Protein AF-A0ABD0RHE4-F1 (afdb_monomer)

Structure (mmCIF, N/CA/C/O backbone):
data_AF-A0ABD0RHE4-F1
#
_entry.id   AF-A0ABD0RHE4-F1
#
loop_
_atom_site.group_PDB
_atom_site.id
_atom_site.type_symbol
_atom_site.label_atom_id
_atom_site.label_alt_id
_atom_site.label_comp_id
_atom_site.label_asym_id
_atom_site.label_entity_id
_atom_site.label_seq_id
_atom_site.pdbx_PDB_ins_code
_atom_site.Cartn_x
_atom_site.Cartn_y
_ato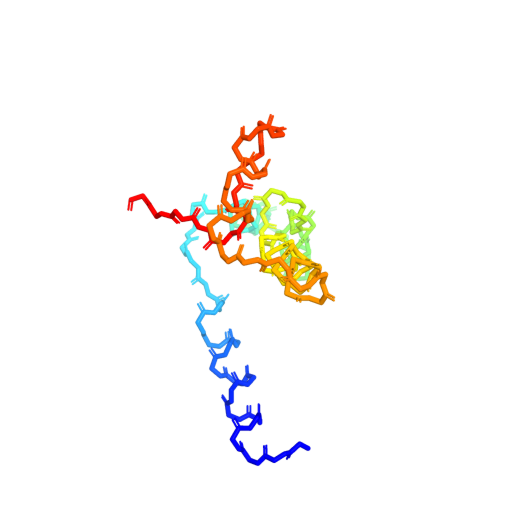m_site.Cartn_z
_atom_site.occupancy
_atom_site.B_iso_or_equiv
_atom_site.auth_seq_id
_atom_site.auth_comp_id
_atom_site.auth_asym_id
_atom_site.auth_atom_id
_atom_site.pdbx_PDB_model_num
ATOM 1 N N . LEU A 1 1 ? -9.930 -20.236 0.065 1.00 90.94 1 LEU A N 1
ATOM 2 C CA . LEU A 1 1 ? -10.784 -19.075 0.408 1.00 90.94 1 LEU A CA 1
ATOM 3 C C . LEU A 1 1 ? -12.110 -19.219 -0.332 1.00 90.94 1 LEU A C 1
ATOM 5 O O . LEU A 1 1 ? -12.094 -19.777 -1.426 1.00 90.94 1 LEU A O 1
ATOM 9 N N . PRO A 1 2 ? -13.242 -18.770 0.229 1.00 98.25 2 PRO A N 1
ATOM 10 C CA . PRO A 1 2 ? -14.488 -18.662 -0.526 1.00 98.25 2 PRO A CA 1
ATOM 11 C C . PRO A 1 2 ? -14.302 -17.814 -1.793 1.00 98.25 2 PRO A C 1
ATOM 13 O O . PRO A 1 2 ? -13.486 -16.892 -1.796 1.00 98.25 2 PRO A O 1
ATOM 16 N N . ARG A 1 3 ? -15.081 -18.075 -2.853 1.00 98.12 3 ARG A N 1
ATOM 17 C CA . ARG A 1 3 ? -14.936 -17.378 -4.148 1.00 98.12 3 ARG A CA 1
ATOM 18 C C . ARG A 1 3 ? -14.982 -15.851 -4.015 1.00 98.12 3 ARG A C 1
ATOM 20 O O . ARG A 1 3 ? -14.169 -15.172 -4.632 1.00 98.12 3 ARG A O 1
ATOM 27 N N . TYR A 1 4 ? -15.874 -15.330 -3.170 1.00 98.44 4 TYR A N 1
ATOM 28 C CA . TYR A 1 4 ? -15.994 -13.888 -2.934 1.00 98.44 4 TYR A CA 1
ATOM 29 C C . TYR A 1 4 ? -14.716 -13.280 -2.328 1.00 98.44 4 TYR A C 1
ATOM 31 O O . TYR A 1 4 ? -14.373 -12.144 -2.630 1.00 98.44 4 TYR A O 1
ATOM 39 N N . ALA A 1 5 ? -13.985 -14.034 -1.501 1.00 98.62 5 ALA A N 1
ATOM 40 C CA . ALA A 1 5 ? -12.752 -13.565 -0.880 1.00 98.62 5 ALA A CA 1
ATOM 41 C C . ALA A 1 5 ? -11.580 -13.571 -1.874 1.00 98.62 5 ALA A C 1
ATOM 43 O O . ALA A 1 5 ? -10.765 -12.655 -1.848 1.00 98.62 5 ALA A O 1
ATOM 44 N N . CYS A 1 6 ? -11.518 -14.546 -2.791 1.00 98.69 6 CYS A N 1
ATOM 45 C CA . CYS A 1 6 ? -10.556 -14.503 -3.900 1.00 98.69 6 CYS A CA 1
ATOM 46 C C . CYS A 1 6 ? -10.806 -13.281 -4.794 1.00 98.69 6 CYS A C 1
ATOM 48 O O . CYS A 1 6 ? -9.883 -12.517 -5.056 1.00 98.69 6 CYS A O 1
ATOM 50 N N . GLN A 1 7 ? -12.068 -13.048 -5.174 1.00 98.50 7 GLN A N 1
ATOM 51 C CA . GLN A 1 7 ? -12.460 -11.878 -5.967 1.00 98.50 7 GLN A CA 1
ATOM 52 C C . GLN A 1 7 ? -12.135 -10.562 -5.254 1.00 98.50 7 GLN A C 1
ATOM 54 O O . GLN A 1 7 ? -11.689 -9.612 -5.886 1.00 98.50 7 GLN A O 1
ATOM 59 N N . PHE A 1 8 ? -12.319 -10.502 -3.934 1.00 98.62 8 PHE A N 1
ATOM 60 C CA . PHE A 1 8 ? -11.925 -9.339 -3.146 1.00 98.62 8 PHE A CA 1
ATOM 61 C C . PHE A 1 8 ? -10.418 -9.062 -3.228 1.00 98.62 8 PHE A C 1
ATOM 63 O O . PHE A 1 8 ? -10.030 -7.926 -3.485 1.00 98.62 8 PHE A O 1
ATOM 70 N N . ILE A 1 9 ? -9.574 -10.089 -3.083 1.00 98.69 9 ILE A N 1
ATOM 71 C CA . ILE A 1 9 ? -8.115 -9.940 -3.212 1.00 98.69 9 ILE A CA 1
ATOM 72 C C . ILE A 1 9 ? -7.740 -9.460 -4.620 1.00 98.69 9 ILE A C 1
ATOM 74 O O . ILE A 1 9 ? -6.936 -8.540 -4.751 1.00 98.69 9 ILE A O 1
ATOM 78 N N . GLU A 1 10 ? -8.346 -10.030 -5.664 1.00 98.62 10 GLU A N 1
ATOM 79 C CA . GLU A 1 10 ? -8.133 -9.587 -7.047 1.00 98.62 10 GLU A CA 1
ATOM 80 C C . GLU A 1 10 ? -8.488 -8.106 -7.224 1.00 98.62 10 GLU A C 1
ATOM 82 O O . GLU A 1 10 ? -7.688 -7.344 -7.762 1.00 98.62 10 GLU A O 1
ATOM 87 N N . MET A 1 11 ? -9.635 -7.665 -6.701 1.00 98.50 11 MET A N 1
ATOM 88 C CA . MET A 1 11 ? -10.027 -6.254 -6.746 1.00 98.50 11 MET A CA 1
ATOM 89 C C . MET A 1 11 ? -9.039 -5.355 -5.997 1.00 98.50 11 MET A C 1
ATOM 91 O O . MET A 1 11 ? -8.684 -4.299 -6.514 1.00 98.50 11 MET A O 1
ATOM 95 N N . CYS A 1 12 ? -8.551 -5.764 -4.820 1.00 98.44 12 CYS A N 1
ATOM 96 C CA . CYS A 1 12 ? -7.527 -5.017 -4.085 1.00 98.44 12 CYS A CA 1
ATOM 97 C C . CYS A 1 12 ? -6.244 -4.837 -4.911 1.00 98.44 12 CYS A C 1
ATOM 99 O O . CYS A 1 12 ? -5.674 -3.746 -4.915 1.00 98.44 12 CYS A O 1
ATOM 101 N N . LEU A 1 13 ? -5.811 -5.870 -5.641 1.00 98.44 13 LEU A N 1
ATOM 102 C CA . LEU A 1 13 ? -4.652 -5.784 -6.536 1.00 98.44 13 LEU A CA 1
ATOM 103 C C . LEU A 1 13 ? -4.925 -4.861 -7.731 1.00 98.44 13 LEU A C 1
ATOM 105 O O . LEU A 1 13 ? -4.060 -4.078 -8.107 1.00 98.44 13 LEU A O 1
ATOM 109 N N . MET A 1 14 ? -6.133 -4.904 -8.298 1.00 98.56 14 MET A N 1
ATOM 110 C CA . MET A 1 14 ? -6.510 -4.049 -9.429 1.00 98.56 14 MET A CA 1
ATOM 111 C C . MET A 1 14 ? -6.531 -2.564 -9.056 1.00 98.56 14 MET A C 1
ATOM 113 O O . MET A 1 14 ? -5.979 -1.745 -9.785 1.00 98.56 14 MET A O 1
ATOM 117 N N . VAL A 1 15 ? -7.130 -2.200 -7.916 1.00 98.00 15 VAL A N 1
ATOM 118 C CA . VAL A 1 15 ? -7.239 -0.785 -7.505 1.00 98.00 15 VAL A CA 1
ATOM 119 C C . VAL A 1 15 ? -5.920 -0.191 -7.008 1.00 98.00 15 VAL A C 1
ATOM 121 O O . VAL A 1 15 ? -5.783 1.027 -6.962 1.00 98.00 15 VAL A O 1
ATOM 124 N N . THR A 1 16 ? -4.951 -1.030 -6.633 1.00 97.81 16 THR A N 1
ATOM 125 C CA . THR A 1 16 ? -3.616 -0.602 -6.177 1.00 97.81 16 THR A CA 1
ATOM 126 C C . THR A 1 16 ? -2.548 -0.692 -7.269 1.00 97.81 16 THR A C 1
ATOM 128 O O . THR A 1 16 ? -1.390 -0.380 -7.001 1.00 97.81 16 THR A O 1
ATOM 131 N N . ALA A 1 17 ? -2.919 -1.097 -8.489 1.00 98.19 17 ALA A N 1
ATOM 132 C CA . ALA A 1 17 ? -1.977 -1.402 -9.563 1.00 98.19 17 ALA A CA 1
ATOM 133 C C . ALA A 1 17 ? -1.094 -0.209 -9.972 1.00 98.19 17 ALA A C 1
ATOM 135 O O . ALA A 1 17 ? 0.101 -0.388 -10.194 1.00 98.19 17 ALA A O 1
ATOM 136 N N . ASP A 1 18 ? -1.662 0.996 -10.063 1.00 98.38 18 ASP A N 1
ATOM 137 C CA . ASP A 1 18 ? -0.916 2.231 -10.306 1.00 98.38 18 ASP A CA 1
ATOM 138 C C . ASP A 1 18 ? -1.693 3.454 -9.792 1.00 98.38 18 ASP A C 1
ATOM 140 O O . ASP A 1 18 ? -2.923 3.444 -9.727 1.00 98.38 18 ASP A O 1
ATOM 144 N N . HIS A 1 19 ? -0.973 4.520 -9.438 1.00 98.06 19 HIS A N 1
ATOM 145 C CA . HIS A 1 19 ? -1.556 5.809 -9.040 1.00 98.06 19 HIS A CA 1
ATOM 146 C C . HIS A 1 19 ? -0.808 6.991 -9.691 1.00 98.06 19 HIS A C 1
ATOM 148 O O . HIS A 1 19 ? -0.666 8.080 -9.121 1.00 98.06 19 HIS A O 1
ATOM 154 N N . GLY A 1 20 ? -0.317 6.773 -10.912 1.00 98.19 20 GLY A N 1
ATOM 155 C CA . GLY A 1 20 ? 0.355 7.775 -11.722 1.00 98.19 20 GLY A CA 1
ATOM 156 C C . GLY A 1 20 ? 1.826 8.014 -11.350 1.00 98.19 20 GLY A C 1
ATOM 157 O O . GLY A 1 20 ? 2.307 7.637 -10.281 1.00 98.19 20 GLY A O 1
ATOM 158 N N . PRO A 1 21 ? 2.574 8.712 -12.223 1.00 98.50 21 PRO A N 1
ATOM 159 C CA . PRO A 1 21 ? 4.037 8.772 -12.165 1.00 98.50 21 PRO A CA 1
ATOM 160 C C . PRO A 1 21 ? 4.602 9.709 -11.084 1.00 98.50 21 PRO A C 1
ATOM 162 O O . PRO A 1 21 ? 5.818 9.781 -10.907 1.00 98.50 21 PRO A O 1
ATOM 165 N N . ALA A 1 22 ? 3.748 10.468 -10.392 1.00 98.38 22 ALA A N 1
ATOM 166 C CA . ALA A 1 22 ? 4.166 11.475 -9.416 1.00 98.38 22 ALA A CA 1
ATOM 167 C C . ALA A 1 22 ? 4.424 10.904 -8.010 1.00 98.38 22 ALA A C 1
ATOM 169 O O . ALA A 1 22 ? 4.969 11.603 -7.157 1.00 98.38 22 ALA A O 1
ATOM 170 N N . VAL A 1 23 ? 4.030 9.654 -7.746 1.00 98.12 23 VAL A N 1
ATOM 171 C CA . VAL A 1 23 ? 4.255 9.010 -6.445 1.00 98.12 23 VAL A CA 1
ATOM 172 C C . VAL A 1 23 ? 5.695 8.503 -6.313 1.00 98.12 23 VAL A C 1
ATOM 174 O O . VAL A 1 23 ? 6.334 8.174 -7.311 1.00 98.12 23 VAL A O 1
ATOM 177 N N . SER A 1 24 ? 6.211 8.409 -5.081 1.00 98.19 24 SER A N 1
ATOM 178 C CA . SER A 1 24 ? 7.631 8.130 -4.803 1.00 98.19 24 SER A CA 1
ATOM 179 C C . SER A 1 24 ? 8.180 6.892 -5.524 1.00 98.19 24 SER A C 1
ATOM 181 O O . SER A 1 24 ? 9.232 6.972 -6.156 1.00 98.19 24 SER A O 1
ATOM 183 N N . GLY A 1 25 ? 7.460 5.765 -5.489 1.00 98.50 25 GLY A N 1
ATOM 184 C CA . GLY A 1 25 ? 7.919 4.529 -6.130 1.00 98.50 25 GLY A CA 1
ATOM 185 C C . GLY A 1 25 ? 7.923 4.595 -7.655 1.00 98.50 25 GLY A C 1
ATOM 186 O O . GLY A 1 25 ? 8.897 4.179 -8.288 1.00 98.50 25 GLY A O 1
ATOM 187 N N . ALA A 1 26 ? 6.872 5.167 -8.249 1.00 98.69 26 ALA A N 1
ATOM 188 C CA . ALA A 1 26 ? 6.786 5.337 -9.696 1.00 98.69 26 ALA A CA 1
ATOM 189 C C . ALA A 1 26 ? 7.881 6.289 -10.195 1.00 98.69 26 ALA A C 1
ATOM 191 O O . ALA A 1 26 ? 8.599 5.966 -11.139 1.00 98.69 26 ALA A O 1
ATOM 192 N N . HIS A 1 27 ? 8.083 7.412 -9.501 1.00 98.69 27 HIS A N 1
ATOM 193 C CA . HIS A 1 27 ? 9.119 8.381 -9.836 1.00 98.69 27 HIS A CA 1
ATOM 194 C C . HIS A 1 27 ? 10.523 7.761 -9.803 1.00 98.69 27 HIS A C 1
ATOM 196 O O . HIS A 1 27 ? 11.273 7.886 -10.772 1.00 98.69 27 HIS A O 1
ATOM 202 N N . ASN A 1 28 ? 10.861 7.028 -8.737 1.00 98.69 28 ASN A N 1
ATOM 203 C CA . ASN A 1 28 ? 12.155 6.352 -8.626 1.00 98.69 28 ASN A CA 1
ATOM 204 C C . ASN A 1 28 ? 12.356 5.298 -9.722 1.00 98.69 28 ASN A C 1
ATOM 206 O O . ASN A 1 28 ? 13.428 5.241 -10.325 1.00 98.69 28 ASN A O 1
ATOM 210 N N . THR A 1 29 ? 11.316 4.517 -10.034 1.00 98.81 29 THR A N 1
ATOM 211 C CA . THR A 1 29 ? 11.351 3.535 -11.130 1.00 98.81 29 THR A CA 1
ATOM 212 C C . THR A 1 29 ? 11.642 4.215 -12.467 1.00 98.81 29 THR A C 1
ATOM 214 O O . THR A 1 29 ? 12.516 3.772 -13.211 1.00 98.81 29 THR A O 1
ATOM 217 N N . ILE A 1 30 ? 10.956 5.326 -12.755 1.00 98.81 30 ILE A N 1
ATOM 218 C CA . ILE A 1 30 ? 11.120 6.097 -13.993 1.00 98.81 30 ILE A CA 1
ATOM 219 C C . ILE A 1 30 ? 12.531 6.684 -14.089 1.00 98.81 30 ILE A C 1
ATOM 221 O O . ILE A 1 30 ? 13.159 6.588 -15.142 1.00 98.81 30 ILE A O 1
ATOM 225 N N . VAL A 1 31 ? 13.053 7.275 -13.011 1.00 98.81 31 VAL A N 1
ATOM 226 C CA . VAL A 1 31 ? 14.417 7.828 -12.985 1.00 98.81 31 VAL A CA 1
ATOM 227 C C . VAL A 1 31 ? 15.456 6.729 -13.213 1.00 98.81 31 VAL A C 1
ATOM 229 O O . VAL A 1 31 ? 16.351 6.904 -14.039 1.00 98.81 31 VAL A O 1
ATOM 232 N N . CYS A 1 32 ? 15.318 5.584 -12.540 1.00 98.62 32 CYS A N 1
ATOM 233 C CA . CYS A 1 32 ? 16.232 4.450 -12.675 1.00 98.62 32 CYS A CA 1
ATOM 234 C C . CYS A 1 32 ? 16.212 3.869 -14.103 1.00 98.62 32 CYS A C 1
ATOM 236 O O . CYS A 1 32 ? 17.267 3.675 -14.708 1.00 98.62 32 CYS A O 1
ATOM 238 N N . ALA A 1 33 ? 15.024 3.715 -14.697 1.00 98.75 33 ALA A N 1
ATOM 239 C CA . ALA A 1 33 ? 14.879 3.288 -16.087 1.00 98.75 33 ALA A CA 1
ATOM 240 C C . ALA A 1 33 ? 15.513 4.293 -17.065 1.00 98.75 33 ALA A C 1
ATOM 242 O O . ALA A 1 33 ? 16.239 3.907 -17.981 1.00 98.75 33 ALA A O 1
ATOM 243 N N . ARG A 1 34 ? 15.314 5.602 -16.841 1.00 98.62 34 ARG A N 1
ATOM 244 C CA . ARG A 1 34 ? 15.948 6.669 -17.640 1.00 98.62 34 ARG A CA 1
ATOM 245 C C . ARG A 1 34 ? 17.466 6.729 -17.478 1.00 98.62 34 ARG A C 1
ATOM 247 O O . ARG A 1 34 ? 18.135 7.243 -18.368 1.00 98.62 34 ARG A O 1
ATOM 254 N N . ALA A 1 35 ? 18.008 6.184 -16.392 1.00 98.69 35 ALA A N 1
ATOM 255 C CA . ALA A 1 35 ? 19.441 5.986 -16.202 1.00 98.69 35 ALA A CA 1
ATOM 256 C C . ALA A 1 35 ? 19.984 4.731 -16.923 1.00 98.69 35 ALA A C 1
ATOM 258 O O . ALA A 1 35 ? 21.136 4.356 -16.713 1.00 98.69 35 ALA A O 1
ATOM 259 N N . GLY A 1 36 ? 19.177 4.069 -17.765 1.00 98.25 36 GLY A N 1
ATOM 260 C CA . GLY A 1 36 ? 19.591 2.909 -18.561 1.00 98.25 36 GLY A CA 1
ATOM 261 C C . GLY A 1 36 ? 19.697 1.611 -17.760 1.00 98.25 36 GLY A C 1
ATOM 262 O O . GLY A 1 36 ? 20.408 0.692 -18.167 1.00 98.25 36 GLY A O 1
ATOM 263 N N . LYS A 1 37 ? 19.039 1.532 -16.598 1.00 98.69 37 LYS A N 1
ATOM 264 C CA . LYS A 1 37 ? 19.010 0.322 -15.773 1.00 98.69 37 LYS A CA 1
ATOM 265 C C . LYS A 1 37 ? 17.990 -0.681 -16.306 1.00 98.69 37 LYS A C 1
ATOM 267 O O . LYS A 1 37 ? 16.998 -0.317 -16.932 1.00 98.69 37 LYS A O 1
ATOM 272 N N . ASP A 1 38 ? 18.242 -1.959 -16.044 1.00 98.56 38 ASP A N 1
ATOM 273 C CA . ASP A 1 38 ? 17.343 -3.047 -16.421 1.00 98.56 38 ASP A CA 1
ATOM 274 C C . ASP A 1 38 ? 16.020 -3.003 -15.635 1.00 98.56 38 ASP A C 1
ATOM 276 O O . ASP A 1 38 ? 15.852 -2.231 -14.683 1.00 98.56 38 ASP A O 1
ATOM 280 N N . LEU A 1 39 ? 15.072 -3.853 -16.037 1.00 98.56 39 LEU A N 1
ATOM 281 C CA . LEU A 1 39 ? 13.737 -3.922 -15.443 1.00 98.56 39 LEU A CA 1
ATOM 282 C C . LEU A 1 39 ? 13.787 -4.207 -13.939 1.00 98.56 39 LEU A C 1
ATOM 284 O O . LEU A 1 39 ? 13.091 -3.537 -13.179 1.00 98.56 39 LEU A O 1
ATOM 288 N N . ILE A 1 40 ? 14.610 -5.162 -13.498 1.00 98.69 40 ILE A N 1
ATOM 289 C CA . ILE A 1 40 ? 14.671 -5.567 -12.089 1.00 98.69 40 ILE A CA 1
ATOM 290 C C . ILE A 1 40 ? 15.276 -4.442 -11.253 1.00 98.69 40 ILE A C 1
ATOM 292 O O . ILE A 1 40 ? 14.714 -4.076 -10.220 1.00 98.69 40 ILE A O 1
ATOM 296 N N . SER A 1 41 ? 16.367 -3.835 -11.723 1.00 98.69 41 SER A N 1
ATOM 297 C CA . SER A 1 41 ? 16.983 -2.670 -11.072 1.00 98.69 41 SER A CA 1
ATOM 298 C C . SER A 1 41 ? 16.025 -1.475 -10.975 1.00 98.69 41 SER A C 1
ATOM 300 O O . SER A 1 41 ? 15.951 -0.810 -9.940 1.00 98.69 41 SER A O 1
ATOM 302 N N . SER A 1 42 ? 15.272 -1.197 -12.040 1.00 98.75 42 SER A N 1
ATOM 303 C CA . SER A 1 42 ? 14.320 -0.082 -12.071 1.00 98.75 42 SER A CA 1
ATOM 304 C C . SER A 1 42 ? 13.145 -0.327 -11.129 1.00 98.75 42 SER A C 1
ATOM 306 O O . SER A 1 42 ? 12.822 0.534 -10.313 1.00 98.75 42 SER A O 1
ATOM 308 N N . LEU A 1 43 ? 12.563 -1.529 -11.179 1.00 98.69 43 LEU A N 1
ATOM 309 C CA . LEU A 1 43 ? 11.464 -1.942 -10.310 1.00 98.69 43 LEU A CA 1
ATOM 310 C C . LEU A 1 43 ? 11.869 -1.888 -8.834 1.00 98.69 43 LEU A C 1
ATOM 312 O O . LEU A 1 43 ? 11.183 -1.275 -8.020 1.00 98.69 43 LEU A O 1
ATOM 316 N N . THR A 1 44 ? 12.996 -2.507 -8.479 1.00 98.75 44 THR A N 1
ATOM 317 C CA . THR A 1 44 ? 13.468 -2.549 -7.087 1.00 98.75 44 THR A CA 1
ATOM 318 C C . THR A 1 44 ? 13.783 -1.160 -6.539 1.00 98.75 44 THR A C 1
ATOM 320 O O . THR A 1 44 ? 13.452 -0.885 -5.388 1.00 98.75 44 THR A O 1
ATOM 323 N N . SER A 1 45 ? 14.322 -0.249 -7.358 1.00 98.75 45 SER A N 1
ATOM 324 C CA . SER A 1 45 ? 14.532 1.153 -6.968 1.00 98.75 45 SER A CA 1
ATOM 325 C C . SER A 1 45 ? 13.233 1.855 -6.547 1.00 98.75 45 SER A C 1
ATOM 327 O O . SER A 1 45 ? 13.230 2.610 -5.572 1.00 98.75 45 SER A O 1
ATOM 329 N N . GLY A 1 46 ? 12.122 1.578 -7.236 1.00 98.69 46 GLY A N 1
ATOM 330 C CA . GLY A 1 46 ? 10.796 2.048 -6.841 1.00 98.69 46 GLY A CA 1
ATOM 331 C C . GLY A 1 46 ? 10.247 1.343 -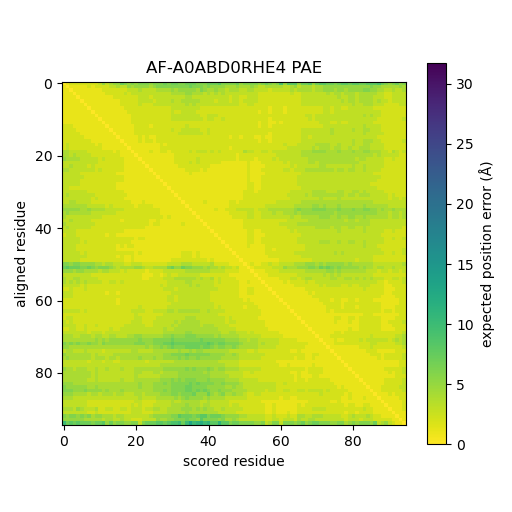5.605 1.00 98.69 46 GLY A C 1
ATOM 332 O O . GLY A 1 46 ? 9.785 2.005 -4.676 1.00 98.69 46 GLY A O 1
ATOM 333 N N . LEU A 1 47 ? 10.324 0.009 -5.562 1.00 98.62 47 LEU A N 1
ATOM 334 C CA . LEU A 1 47 ? 9.803 -0.798 -4.451 1.00 98.62 47 LEU A CA 1
ATOM 335 C C . LEU A 1 47 ? 10.477 -0.471 -3.113 1.00 98.62 47 LEU A C 1
ATOM 337 O O . LEU A 1 47 ? 9.805 -0.475 -2.088 1.00 98.62 47 LEU A O 1
ATOM 341 N N . LEU A 1 48 ? 11.765 -0.113 -3.113 1.00 98.56 48 LEU A N 1
ATOM 342 C CA . LEU A 1 48 ? 12.494 0.310 -1.909 1.00 98.56 48 LEU A CA 1
ATOM 343 C C . LEU A 1 48 ? 11.961 1.607 -1.279 1.00 98.56 48 LEU A C 1
ATOM 345 O O . LEU A 1 48 ? 12.346 1.948 -0.164 1.00 98.56 48 LEU A O 1
ATOM 349 N N . THR A 1 49 ? 11.076 2.333 -1.965 1.00 98.44 49 THR A N 1
ATOM 350 C CA . THR A 1 49 ? 10.384 3.495 -1.387 1.00 98.44 49 THR A CA 1
ATOM 351 C C . THR A 1 49 ? 9.115 3.117 -0.624 1.00 98.44 49 THR A C 1
ATOM 353 O O . THR A 1 49 ? 8.597 3.948 0.123 1.00 98.44 49 THR A O 1
ATOM 356 N N . ILE A 1 50 ? 8.598 1.894 -0.808 1.00 98.38 50 ILE A N 1
ATOM 357 C CA . ILE A 1 50 ? 7.393 1.422 -0.124 1.00 98.38 50 ILE A CA 1
ATOM 358 C C . ILE A 1 50 ? 7.724 1.204 1.353 1.00 98.38 50 ILE A C 1
ATOM 360 O O . ILE A 1 50 ? 8.615 0.437 1.709 1.00 98.38 50 ILE A O 1
ATOM 364 N N . GLY A 1 51 ? 6.991 1.891 2.221 1.00 96.06 51 GLY A N 1
ATOM 365 C CA . GLY A 1 51 ? 7.214 1.912 3.657 1.00 96.06 51 GLY A CA 1
ATOM 366 C C . GLY A 1 51 ? 6.268 2.889 4.346 1.00 96.06 51 GLY A C 1
ATOM 367 O O . GLY A 1 51 ? 5.159 3.128 3.879 1.00 96.06 51 GLY A O 1
ATOM 368 N N . ASP A 1 52 ? 6.715 3.477 5.453 1.00 92.62 52 ASP A N 1
ATOM 369 C CA . ASP A 1 52 ? 5.882 4.287 6.354 1.00 92.62 52 ASP A CA 1
ATOM 370 C C . ASP A 1 52 ? 5.054 5.370 5.628 1.00 92.62 52 ASP A C 1
ATOM 372 O O . ASP A 1 52 ? 3.825 5.382 5.689 1.00 92.62 52 ASP A O 1
ATOM 376 N N . ARG A 1 53 ? 5.712 6.240 4.849 1.00 95.25 53 ARG A N 1
ATOM 377 C CA . ARG A 1 53 ? 5.051 7.386 4.195 1.00 95.25 53 ARG A CA 1
ATOM 378 C C . ARG A 1 53 ? 4.461 7.094 2.813 1.00 95.25 53 ARG A C 1
ATOM 380 O O . ARG A 1 53 ? 3.621 7.861 2.351 1.00 95.25 53 ARG A O 1
ATOM 387 N N . PHE A 1 54 ? 4.893 6.026 2.147 1.00 96.75 54 PHE A N 1
ATOM 388 C CA . PHE A 1 54 ? 4.422 5.640 0.815 1.00 96.75 54 PHE A CA 1
ATOM 389 C C . PHE A 1 54 ? 4.030 4.160 0.828 1.00 96.75 54 PHE A C 1
ATOM 391 O O . PHE A 1 54 ? 4.879 3.292 0.972 1.00 96.75 54 PHE A O 1
ATOM 398 N N . GLY A 1 55 ? 2.732 3.870 0.717 1.00 95.56 55 GLY A N 1
ATOM 399 C CA . GLY A 1 55 ? 2.186 2.506 0.758 1.00 95.56 55 GLY A CA 1
ATOM 400 C C . GLY A 1 55 ? 1.861 1.962 2.160 1.00 95.56 55 GLY A C 1
ATOM 401 O O . GLY A 1 55 ? 1.020 1.076 2.278 1.00 95.56 55 GLY A O 1
ATOM 402 N N . GLY A 1 56 ? 2.425 2.523 3.235 1.00 96.56 56 GLY A N 1
ATOM 403 C CA . GLY A 1 56 ? 2.220 2.040 4.611 1.00 96.56 56 GLY A CA 1
ATOM 404 C C . GLY A 1 56 ? 0.826 2.277 5.207 1.00 96.56 56 GLY A C 1
ATOM 405 O O . GLY A 1 56 ? 0.464 1.653 6.205 1.00 96.56 56 GLY A O 1
ATOM 406 N N . ALA A 1 57 ? 0.012 3.145 4.600 1.00 96.62 57 ALA A N 1
ATOM 407 C CA . ALA A 1 57 ? -1.283 3.540 5.154 1.00 96.62 57 ALA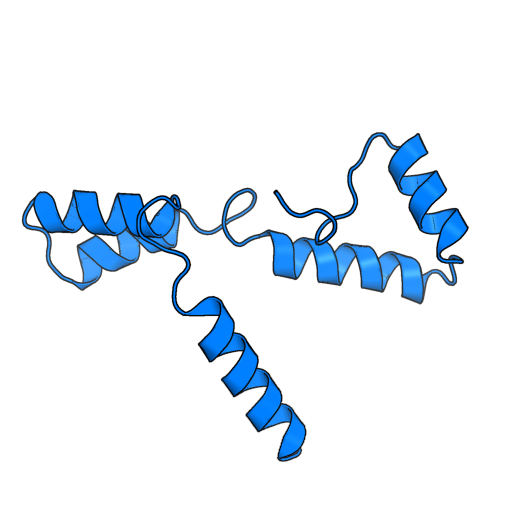 A CA 1
ATOM 408 C C . ALA A 1 57 ? -2.292 2.382 5.268 1.00 96.62 57 ALA A C 1
ATOM 410 O O . ALA A 1 57 ? -3.097 2.399 6.196 1.00 96.62 57 ALA A O 1
ATOM 411 N N . LEU A 1 58 ? -2.242 1.379 4.377 1.00 97.25 58 LEU A N 1
ATOM 412 C CA . LEU A 1 58 ? -3.161 0.231 4.413 1.00 97.25 58 LEU A CA 1
ATOM 413 C C . LEU A 1 58 ? -2.983 -0.583 5.705 1.00 97.25 58 LEU A C 1
ATOM 415 O O . LEU A 1 58 ? -3.946 -0.812 6.436 1.00 97.25 58 LEU A O 1
ATOM 419 N N . ASP A 1 59 ? -1.744 -0.976 6.009 1.00 97.62 59 ASP A N 1
ATOM 420 C CA . ASP A 1 59 ? -1.407 -1.741 7.217 1.00 97.62 59 ASP A CA 1
ATOM 421 C C . ASP A 1 59 ? -1.590 -0.897 8.488 1.00 97.62 59 ASP A C 1
ATOM 423 O O . ASP A 1 59 ? -2.146 -1.368 9.483 1.00 97.62 59 ASP A O 1
ATOM 427 N N . ALA A 1 60 ? -1.197 0.380 8.444 1.00 97.69 60 ALA A N 1
ATOM 428 C CA . ALA A 1 60 ? -1.367 1.292 9.570 1.00 97.69 60 ALA A CA 1
ATOM 429 C C . ALA A 1 60 ? -2.849 1.504 9.926 1.00 97.69 60 ALA A C 1
ATOM 431 O O . ALA A 1 60 ? -3.203 1.459 11.105 1.00 97.69 60 ALA A O 1
ATOM 432 N N . ALA A 1 61 ? -3.718 1.683 8.924 1.00 98.25 61 ALA A N 1
ATOM 433 C CA . ALA A 1 61 ? -5.161 1.789 9.123 1.00 98.25 61 ALA A CA 1
ATOM 434 C C . ALA A 1 61 ? -5.732 0.489 9.695 1.00 98.25 61 ALA A C 1
ATOM 436 O O . ALA A 1 61 ? -6.384 0.528 10.737 1.00 98.25 61 ALA A O 1
ATOM 437 N N . ALA A 1 62 ? -5.428 -0.664 9.088 1.00 98.38 62 ALA A N 1
ATOM 438 C CA . ALA A 1 62 ? -5.903 -1.959 9.573 1.00 98.38 62 ALA A CA 1
ATOM 439 C C . ALA A 1 62 ? -5.548 -2.174 11.055 1.00 98.38 62 ALA A C 1
ATOM 441 O O . ALA A 1 62 ? -6.427 -2.437 11.871 1.00 98.38 62 ALA A O 1
ATOM 442 N N . LYS A 1 63 ? -4.287 -1.947 11.445 1.00 98.19 63 LYS A N 1
ATOM 443 C CA . LYS A 1 63 ? -3.845 -2.056 12.846 1.00 98.19 63 LYS A CA 1
ATOM 444 C C . LYS A 1 63 ? -4.560 -1.074 13.774 1.00 98.19 63 LYS A C 1
ATOM 446 O O . LYS A 1 63 ? -4.934 -1.445 14.886 1.00 98.19 63 LYS A O 1
ATOM 451 N N . GLN A 1 64 ? -4.719 0.180 13.353 1.00 97.81 64 GLN A N 1
ATOM 452 C CA . GLN A 1 64 ? -5.318 1.230 14.176 1.00 97.81 64 GLN A CA 1
ATOM 453 C C . GLN A 1 64 ? -6.813 0.977 14.418 1.00 97.81 64 GLN A C 1
ATOM 455 O O . GLN A 1 64 ? -7.262 1.080 15.562 1.00 97.81 64 GLN A O 1
ATOM 460 N N . PHE A 1 65 ? -7.556 0.610 13.371 1.00 98.50 65 PHE A N 1
ATOM 461 C CA . PHE A 1 65 ? -8.981 0.298 13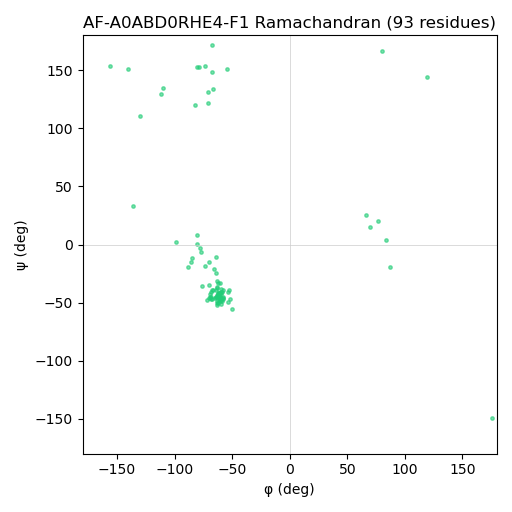.455 1.00 98.50 65 PHE A CA 1
ATOM 462 C C . PHE A 1 65 ? -9.238 -1.013 14.196 1.00 98.50 65 PHE 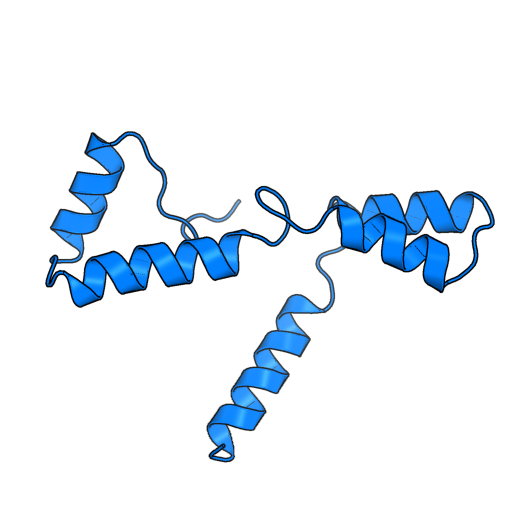A C 1
ATOM 464 O O . PHE A 1 65 ? -10.068 -1.010 15.103 1.00 98.50 65 PHE A O 1
ATOM 471 N N . SER A 1 66 ? -8.497 -2.09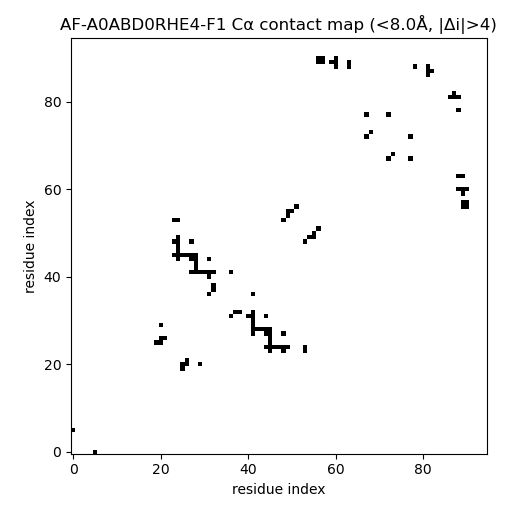0 13.902 1.00 98.50 66 SER A N 1
ATOM 472 C CA . SER A 1 66 ? -8.639 -3.356 14.636 1.00 98.50 66 SER A CA 1
ATOM 473 C C . SER A 1 66 ? -8.381 -3.154 16.124 1.00 98.50 66 SER A C 1
ATOM 475 O O . SER A 1 66 ? -9.214 -3.517 16.941 1.00 98.50 66 SER A O 1
ATOM 477 N N . LYS A 1 67 ? -7.305 -2.450 16.502 1.00 98.19 67 LYS A N 1
ATOM 478 C CA . LYS A 1 67 ? -7.016 -2.170 17.916 1.00 98.19 67 LYS A CA 1
ATOM 479 C C . LYS A 1 67 ? -8.137 -1.391 18.611 1.00 98.19 67 LYS A C 1
ATOM 481 O O . LYS A 1 67 ? -8.418 -1.651 19.777 1.00 98.19 67 LYS A O 1
ATOM 486 N N . ALA A 1 68 ? -8.731 -0.407 17.937 1.00 98.19 68 ALA A N 1
ATOM 487 C CA . ALA A 1 68 ? -9.838 0.360 18.501 1.00 98.19 68 ALA A CA 1
ATOM 488 C C . ALA A 1 68 ? -11.088 -0.515 18.670 1.00 98.19 68 ALA A C 1
ATOM 490 O O . ALA A 1 68 ? -11.671 -0.539 19.755 1.00 98.19 68 ALA A O 1
ATOM 491 N N . PHE A 1 69 ? -11.434 -1.277 17.634 1.00 98.31 69 PHE A N 1
ATOM 492 C CA . PHE A 1 69 ? -12.575 -2.184 17.621 1.00 98.31 69 PHE A CA 1
ATOM 493 C C . PHE A 1 69 ? -12.449 -3.289 18.679 1.00 98.31 69 PHE A C 1
ATOM 495 O O . PHE A 1 69 ? -13.336 -3.438 19.515 1.00 98.31 69 PHE A O 1
ATOM 502 N N . ASP A 1 70 ? -11.31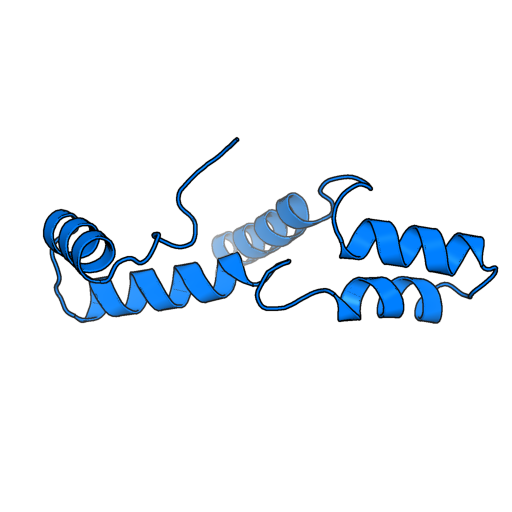1 -3.983 18.718 1.00 98.38 70 ASP A N 1
ATOM 503 C CA . ASP A 1 70 ? -11.030 -5.070 19.663 1.00 98.38 70 ASP A CA 1
ATOM 504 C C . ASP A 1 70 ? -10.999 -4.577 21.119 1.00 98.38 70 ASP A C 1
ATOM 506 O O . ASP A 1 70 ? -11.252 -5.341 22.049 1.00 98.38 70 ASP A O 1
ATOM 510 N N . SER A 1 71 ? -10.718 -3.286 21.338 1.00 97.69 71 SER A N 1
ATOM 511 C CA . SER A 1 71 ? -10.787 -2.658 22.664 1.00 97.69 71 SER A CA 1
ATOM 512 C C . SER A 1 71 ? -12.204 -2.268 23.106 1.00 97.69 71 SER A C 1
ATOM 514 O O . SER A 1 71 ? -12.362 -1.716 24.193 1.00 97.69 71 SER A O 1
ATOM 516 N N . GLY A 1 72 ? -13.226 -2.522 22.280 1.00 97.75 72 GLY A N 1
ATOM 517 C CA . GLY A 1 72 ? -14.621 -2.170 22.562 1.00 97.75 72 GLY A CA 1
ATOM 518 C C . GLY A 1 72 ? -14.906 -0.665 22.526 1.00 97.75 72 GLY A C 1
ATOM 519 O O . GLY A 1 72 ? -15.936 -0.224 23.029 1.00 97.75 72 GLY A O 1
ATOM 520 N N . MET A 1 73 ? -13.995 0.130 21.960 1.00 97.31 73 MET A N 1
ATOM 521 C CA . MET A 1 73 ? -14.107 1.584 21.919 1.00 97.31 73 MET A CA 1
ATOM 522 C C . MET A 1 73 ? -15.213 2.012 20.958 1.00 97.31 73 MET A C 1
ATOM 524 O O . MET A 1 73 ? -15.237 1.586 19.800 1.00 97.31 73 MET A O 1
ATOM 528 N N . LEU A 1 74 ? -16.098 2.908 21.400 1.00 98.19 74 LEU A N 1
ATOM 529 C CA . LEU A 1 74 ? -17.101 3.471 20.502 1.00 98.19 74 LEU A CA 1
ATOM 530 C C . LEU A 1 74 ? -16.423 4.354 19.439 1.00 98.19 74 LEU A C 1
ATOM 532 O O . LEU A 1 74 ? -15.426 5.022 19.735 1.00 98.19 74 LEU A O 1
ATOM 536 N N . PRO A 1 75 ? -16.970 4.453 18.212 1.00 98.31 75 PRO A N 1
ATOM 537 C CA . PRO A 1 75 ? -16.350 5.242 17.144 1.00 98.31 75 PRO A CA 1
ATOM 538 C C . PRO A 1 75 ? -16.035 6.692 17.542 1.00 98.31 75 PRO A C 1
ATOM 540 O O . PRO A 1 75 ? -14.973 7.216 17.210 1.00 98.31 75 PRO A O 1
ATOM 543 N N . MET A 1 76 ? -16.920 7.336 18.311 1.00 98.19 76 MET A N 1
ATOM 544 C CA . MET A 1 76 ? -16.705 8.714 18.759 1.00 98.19 76 MET A CA 1
ATOM 545 C C . MET A 1 76 ? -15.584 8.829 19.803 1.00 98.19 76 MET A C 1
ATOM 547 O O . MET A 1 76 ? -14.826 9.800 19.805 1.00 98.19 76 MET A O 1
ATOM 551 N N . GLU A 1 77 ? -15.435 7.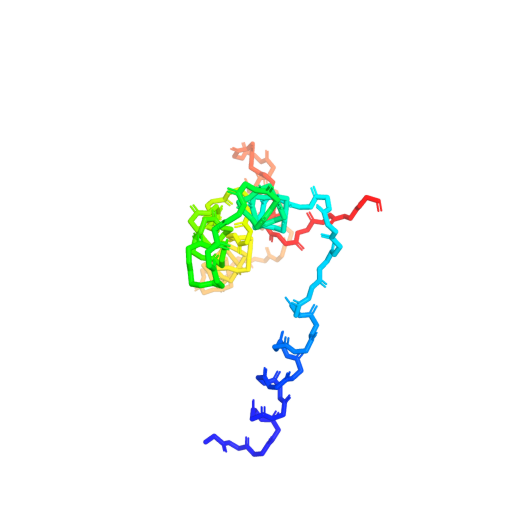827 20.669 1.00 98.19 77 GLU A N 1
ATOM 552 C CA . GLU A 1 77 ? -14.334 7.762 21.633 1.00 98.19 77 GLU A CA 1
ATOM 553 C C . GLU A 1 77 ? -12.996 7.579 20.918 1.00 98.19 77 GLU A C 1
ATOM 555 O O . GLU A 1 77 ? -12.019 8.234 21.275 1.00 98.19 77 GLU A O 1
ATOM 560 N N . PHE A 1 78 ? -12.966 6.762 19.862 1.00 98.44 78 PHE A N 1
ATOM 561 C CA . PHE A 1 78 ? -11.790 6.577 19.014 1.00 98.44 78 PHE A CA 1
ATOM 562 C C . PHE A 1 78 ? -11.343 7.880 18.351 1.00 98.44 78 PHE A C 1
ATOM 564 O O . PHE A 1 78 ? -10.171 8.254 18.457 1.00 98.44 78 PHE A O 1
ATOM 571 N N . VAL A 1 79 ? -12.276 8.615 17.741 1.00 98.31 79 VAL A N 1
ATOM 572 C CA . VAL A 1 79 ? -11.995 9.923 17.129 1.00 98.31 79 VAL A CA 1
ATOM 573 C C . VAL A 1 79 ? -11.464 10.911 18.171 1.00 98.31 79 VAL A C 1
ATOM 575 O O . VAL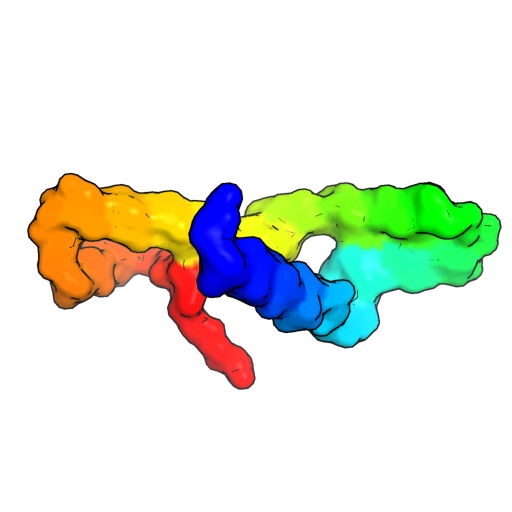 A 1 79 ? -10.430 11.549 17.956 1.00 98.31 79 VAL A O 1
ATOM 578 N N . ASN A 1 80 ? -12.127 11.009 19.326 1.00 98.19 80 ASN A N 1
ATOM 579 C CA . ASN A 1 80 ? -11.719 11.911 20.404 1.00 98.19 80 ASN A CA 1
ATOM 580 C C . ASN A 1 80 ? -10.351 11.545 20.985 1.00 98.19 80 ASN A C 1
ATOM 582 O O . ASN A 1 80 ? -9.548 12.436 21.262 1.00 98.19 80 ASN A O 1
ATOM 586 N N . LYS A 1 81 ? -10.060 10.250 21.136 1.00 98.00 81 LYS A N 1
ATOM 587 C CA . LYS A 1 81 ? -8.760 9.762 21.597 1.00 98.00 81 LYS A CA 1
ATOM 588 C C . LYS A 1 81 ? -7.651 10.129 20.620 1.00 98.00 81 LYS A C 1
ATOM 590 O O . LYS A 1 81 ? -6.655 10.700 21.044 1.00 98.00 81 LYS A O 1
ATOM 595 N N . MET A 1 82 ? -7.835 9.877 19.324 1.00 98.12 82 MET A N 1
ATOM 596 C CA . MET A 1 82 ? -6.835 10.229 18.309 1.00 98.12 82 MET A CA 1
ATOM 597 C C . MET A 1 82 ? -6.580 11.735 18.256 1.00 98.12 82 MET A C 1
ATOM 599 O O . MET A 1 82 ? -5.426 12.165 18.251 1.00 98.12 82 MET A O 1
ATOM 603 N N . LYS A 1 83 ? -7.645 12.543 18.347 1.00 97.75 83 LYS A N 1
ATOM 604 C CA . LYS A 1 83 ? -7.540 14.002 18.462 1.00 97.75 83 LYS A CA 1
ATOM 605 C C . LYS A 1 83 ? -6.767 14.427 19.714 1.00 97.75 83 LYS A C 1
ATOM 607 O O . LYS A 1 83 ? -5.893 15.283 19.617 1.00 97.75 83 LYS A O 1
ATOM 612 N N . LYS A 1 84 ? -7.072 13.838 20.876 1.00 98.19 84 LYS A N 1
ATOM 613 C CA . LYS A 1 84 ? -6.390 14.125 22.149 1.00 98.19 84 LYS A CA 1
ATOM 614 C C . LYS A 1 84 ? -4.909 13.738 22.106 1.00 98.19 84 LYS A C 1
ATOM 616 O O . LYS A 1 84 ? -4.083 14.472 22.636 1.00 98.19 84 LYS A O 1
ATOM 621 N N . ASP A 1 85 ? -4.582 12.635 21.440 1.00 97.56 85 ASP A N 1
ATOM 622 C CA . ASP A 1 85 ? -3.213 12.141 21.265 1.00 97.56 85 ASP A CA 1
ATOM 623 C C . ASP A 1 85 ? -2.431 12.909 20.178 1.00 97.56 85 ASP A C 1
ATOM 625 O O . ASP A 1 85 ? -1.261 12.607 19.939 1.00 97.56 85 ASP A O 1
ATOM 629 N N . GLY A 1 86 ? -3.061 13.870 19.489 1.00 97.25 86 GLY A N 1
ATOM 630 C CA . GLY A 1 86 ? -2.443 14.624 18.395 1.00 97.25 86 GLY A CA 1
ATOM 631 C C . GLY A 1 86 ? -2.125 13.768 17.164 1.00 97.25 86 GLY A C 1
ATOM 632 O O . GLY A 1 86 ? -1.209 14.091 16.410 1.00 97.25 86 GLY A O 1
ATOM 633 N N . LYS A 1 87 ? -2.848 12.660 16.965 1.00 97.25 87 LYS A N 1
ATOM 634 C CA . LYS A 1 87 ? -2.646 11.717 15.858 1.00 97.25 87 LYS A CA 1
ATOM 635 C C . LYS A 1 87 ? -3.802 11.801 14.871 1.00 97.25 87 LYS A C 1
ATOM 637 O O . LYS A 1 87 ? -4.967 11.787 15.260 1.00 97.25 87 LYS A O 1
ATOM 642 N N . LEU A 1 88 ? -3.481 11.842 13.581 1.00 97.12 88 LEU A N 1
ATOM 643 C CA . LEU A 1 88 ? -4.483 11.662 12.534 1.00 97.12 88 LEU A CA 1
ATOM 644 C C . LEU A 1 88 ? -4.902 10.187 12.451 1.00 97.12 88 LEU A C 1
ATOM 646 O O . LEU A 1 88 ? -4.152 9.279 12.822 1.00 97.12 88 LEU A O 1
ATOM 650 N N . ILE A 1 89 ? -6.121 9.955 11.972 1.00 98.31 89 ILE A N 1
ATOM 651 C CA . ILE A 1 89 ? -6.640 8.607 11.743 1.00 98.31 89 ILE A CA 1
ATOM 652 C C . ILE A 1 89 ? -6.117 8.130 10.386 1.00 98.31 89 ILE A C 1
ATOM 654 O O . ILE A 1 89 ? -6.369 8.757 9.358 1.00 98.31 89 ILE A O 1
ATOM 658 N N . MET A 1 90 ? -5.375 7.027 10.382 1.00 97.81 90 MET A N 1
ATOM 659 C CA . MET A 1 90 ? -4.816 6.424 9.178 1.00 97.81 90 MET A CA 1
ATOM 660 C C . MET A 1 90 ? -5.946 5.882 8.303 1.00 97.81 90 MET A C 1
ATOM 662 O O . MET A 1 90 ? -6.852 5.220 8.798 1.00 97.81 90 MET A O 1
ATOM 666 N N . GLY A 1 91 ? -5.899 6.171 7.002 1.00 96.88 91 GLY A N 1
ATOM 667 C CA . GLY A 1 91 ? -6.969 5.815 6.062 1.00 96.88 91 GLY A CA 1
ATOM 668 C C . GLY A 1 91 ? -8.137 6.809 6.009 1.00 96.88 91 GLY A C 1
ATOM 669 O O . GLY A 1 91 ? -9.091 6.565 5.278 1.00 96.88 91 GLY A O 1
ATOM 670 N N . ILE A 1 92 ? -8.071 7.931 6.740 1.00 98.06 92 ILE A N 1
ATOM 671 C CA . ILE A 1 92 ? -9.063 9.013 6.670 1.00 98.06 92 ILE A CA 1
ATOM 672 C C . ILE A 1 92 ? -8.449 10.267 6.041 1.00 98.06 92 ILE A C 1
ATOM 674 O O . ILE A 1 92 ? -7.409 10.754 6.482 1.00 98.06 92 ILE A O 1
ATOM 678 N N . GLY A 1 93 ? -9.149 10.818 5.047 1.00 96.00 93 GLY A N 1
ATOM 679 C CA . GLY A 1 93 ? -8.782 12.042 4.335 1.00 96.00 93 GLY A CA 1
ATOM 680 C C . GLY A 1 93 ? -8.563 11.811 2.838 1.00 96.00 93 GLY A C 1
ATOM 681 O O . GLY A 1 93 ? -8.044 10.778 2.426 1.00 96.00 93 GLY A O 1
ATOM 682 N N . HIS A 1 94 ? -8.957 12.792 2.030 1.00 96.50 94 HIS A N 1
ATOM 683 C CA . HIS A 1 94 ? -8.731 12.848 0.585 1.00 96.50 94 HIS A CA 1
ATOM 684 C C . HIS A 1 94 ? -8.387 14.298 0.213 1.00 96.50 94 HIS A C 1
ATOM 686 O O . HIS A 1 94 ? -8.797 15.216 0.928 1.00 96.50 94 HIS A O 1
ATOM 692 N N . ARG A 1 95 ? -7.607 14.507 -0.850 1.00 88.06 95 ARG A N 1
ATOM 693 C CA . ARG A 1 95 ? -7.279 15.846 -1.369 1.00 88.06 95 ARG A CA 1
ATOM 694 C C . ARG A 1 95 ? -8.213 16.281 -2.485 1.00 88.06 95 ARG A C 1
ATOM 696 O O . ARG A 1 95 ? -8.772 15.383 -3.149 1.00 88.06 95 ARG A O 1
#

Foldseek 3Di:
DPPVVVVVVVVVCVVVVDDDCPAQLNVQLVVCVVVVDDNVRSNVSSVVVCDDPGVCLVVQLVVLVCVCVVVVHDPVNSVVVCVVVVHDRRPDDDD

pLDDT: mean 97.85, std 1.55, range [88.06, 98.81]

Radius of gyration: 17.77 Å; Cα contacts (8 Å, |Δi|>4): 61; chains: 1; bounding box: 37×35×41 Å

Organism: Cirrhinus mrigala (NCBI:txid683832)

Secondary structure (DSSP, 8-state):
--HHHHHHHHHHHHHTS---TTSHHHHHHHHHHHTT--HHHHHHHHHTT-BTTTBTHHHHHHHHHHHHHHTT--HHHHHHHHHHTT-PPTT----

InterPro domains:
  IPR002020 Citrate synthase [PF00285] (7-95)
  IPR002020 Citrate synthase [PTHR23118] (1-95)
  IPR016142 Citrate synthase-like, large alpha subdomain [G3DSA:1.10.580.10] (3-89)
  IPR036969 Citrate synthase superfamily [SSF48256] (3-95)

Sequence (95 aa):
LPRYACQFIEMCLMVTADHGPAVSGAHNTIVCARAGKDLISSLTSGLLTIGDRFGGALDAAAKQFSKAFDSGMLPMEFVNKMKKDGKLIMGIGHR

Mean predicted aligned error: 2.56 Å

Solvent-accessible surface area (backbone atoms only — not comparable to full-atom values): 5531 Å² total; per-residue (Å²): 126,61,70,70,56,52,51,48,53,51,50,55,52,62,73,63,68,70,82,62,65,85,39,72,31,46,38,38,20,51,53,36,40,75,70,72,43,54,71,67,62,9,49,49,53,8,55,73,50,56,38,80,93,38,80,30,46,63,62,49,20,52,54,54,50,49,55,40,53,77,67,70,50,53,72,67,56,50,56,51,48,32,57,74,70,72,42,84,64,57,83,64,85,85,134

Nearest PDB structures (foldseek):
  6hxm-assembly1_B  TM=1.001E+00  e=2.186E-11  Homo sapiens
  8g5c-assembly1_A  TM=1.003E+00  e=3.392E-11  Homo sapiens
  6qfb-assembly1_B-2  TM=1.005E+00  e=1.268E-10  Homo sapiens
  6hxi-assembly1_B  TM=9.972E-01  e=2.988E-08  Methanothrix soehngenii
  6znw-assembly1_B  TM=9.087E-01  e=7.050E-09  Methanothrix soehngenii